Protein AF-A0A4Q0XF64-F1 (afdb_monomer_lite)

Secondary structure (DSSP, 8-state):
-HHHHHHHHHHHHHHHHHH-TT-HHHHHGGGGHHHHHHHHHHHHTT-HHHHHHHHHHHHHHHHHHHHHTT-----------

Organism: NCBI:txid59602

Foldseek 3Di:
DVLVVLVVVVVVLVCLLVPVVVAPLNVLSVQLVVLSVQCNVCVVVVPPVSNVVSVVVNLVSVVVSCVVSVNDDPPPPDDDD

Sequence (81 aa):
MADFEINKIKEELKDIQKYETNRPESEMTPMINPALDSVSKALQKQNLVHFKSSFNFLTKTCDNCHRETKHEFQTCTFLAI

Structure (mmCIF, N/CA/C/O backbone):
data_AF-A0A4Q0XF64-F1
#
_entry.id   AF-A0A4Q0XF64-F1
#
loop_
_atom_site.group_PDB
_atom_site.id
_atom_site.type_symbol
_atom_site.label_atom_id
_atom_site.label_alt_id
_atom_site.label_comp_id
_atom_site.label_asym_id
_atom_site.label_entity_id
_atom_site.label_seq_id
_atom_site.pdbx_PDB_ins_code
_atom_site.Cartn_x
_atom_site.Cartn_y
_atom_site.Cartn_z
_atom_site.occupancy
_atom_site.B_iso_or_equiv
_atom_site.auth_seq_id
_atom_site.auth_comp_id
_atom_site.auth_asym_id
_atom_site.auth_atom_id
_atom_site.pdbx_PDB_model_num
ATOM 1 N N . MET A 1 1 ? 3.142 0.067 18.265 1.00 74.50 1 MET A N 1
ATOM 2 C CA . MET A 1 1 ? 3.699 -0.985 17.384 1.00 74.50 1 MET A CA 1
ATOM 3 C C . MET A 1 1 ? 3.082 -0.919 15.992 1.00 74.50 1 MET A C 1
ATOM 5 O O . MET A 1 1 ? 3.831 -0.738 15.050 1.00 74.50 1 MET A O 1
ATOM 9 N N . ALA A 1 2 ? 1.752 -0.944 15.844 1.00 83.31 2 ALA A N 1
ATOM 10 C CA . ALA A 1 2 ? 1.116 -0.862 14.521 1.00 83.31 2 ALA A CA 1
ATOM 11 C C . ALA A 1 2 ? 1.425 0.436 13.737 1.00 83.31 2 ALA A C 1
ATOM 13 O O . ALA A 1 2 ? 1.734 0.360 12.554 1.00 83.31 2 ALA A O 1
ATOM 14 N N . ASP A 1 3 ? 1.432 1.610 14.384 1.00 87.19 3 ASP A N 1
ATOM 15 C CA . ASP A 1 3 ? 1.786 2.872 13.702 1.00 87.19 3 ASP A CA 1
ATOM 16 C C . ASP A 1 3 ? 3.224 2.880 13.165 1.00 87.19 3 ASP A C 1
ATOM 18 O O . ASP A 1 3 ? 3.498 3.452 12.114 1.00 87.19 3 AS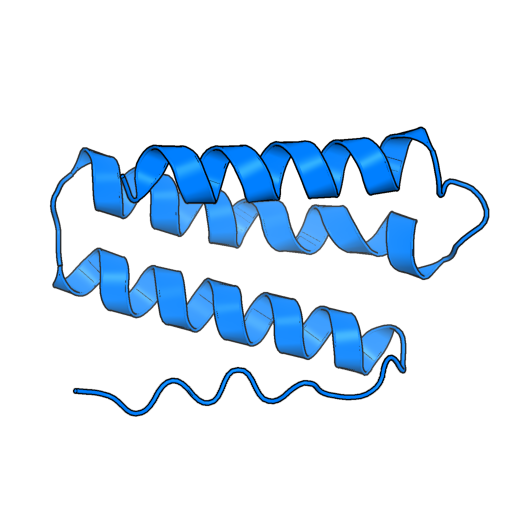P A O 1
ATOM 22 N N . PHE A 1 4 ? 4.143 2.217 13.871 1.00 90.06 4 PHE A N 1
ATOM 23 C CA . PHE A 1 4 ? 5.536 2.095 13.449 1.00 90.06 4 PHE A CA 1
ATOM 24 C C . PHE A 1 4 ? 5.658 1.272 12.162 1.00 90.06 4 PHE A C 1
ATOM 26 O O . PHE A 1 4 ? 6.349 1.697 11.243 1.00 90.06 4 PHE A O 1
ATOM 33 N N . GLU A 1 5 ? 4.940 0.150 12.059 1.00 91.88 5 GLU A N 1
ATOM 34 C CA . GLU A 1 5 ? 4.949 -0.678 10.846 1.00 91.88 5 GLU A CA 1
ATOM 35 C C . GLU A 1 5 ? 4.310 0.042 9.650 1.00 91.88 5 GLU A C 1
ATOM 37 O O . GLU A 1 5 ? 4.855 0.010 8.551 1.00 91.88 5 GLU A O 1
ATOM 42 N N . ILE A 1 6 ? 3.210 0.780 9.854 1.00 93.38 6 ILE A N 1
ATOM 43 C CA . ILE A 1 6 ? 2.609 1.587 8.777 1.00 93.38 6 ILE A CA 1
ATOM 44 C C . ILE A 1 6 ? 3.564 2.681 8.298 1.00 93.38 6 ILE A C 1
ATOM 46 O O . ILE A 1 6 ? 3.649 2.936 7.097 1.00 93.38 6 ILE A O 1
ATOM 50 N N . ASN A 1 7 ? 4.307 3.306 9.212 1.00 92.38 7 ASN A N 1
ATOM 51 C CA . ASN A 1 7 ? 5.316 4.287 8.835 1.00 92.38 7 ASN A CA 1
ATOM 52 C C . ASN A 1 7 ? 6.482 3.649 8.071 1.00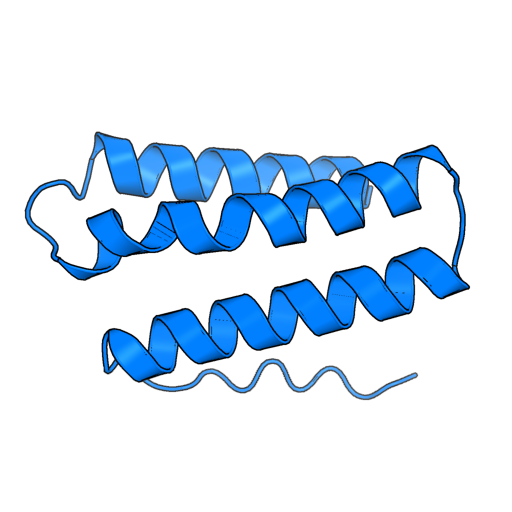 92.38 7 ASN A C 1
ATOM 54 O O . ASN A 1 7 ? 6.918 4.242 7.092 1.00 92.38 7 ASN A O 1
ATOM 58 N N . LYS A 1 8 ? 6.938 2.441 8.434 1.00 94.38 8 LYS A N 1
ATOM 59 C CA . LYS A 1 8 ? 7.956 1.738 7.635 1.00 94.38 8 LYS A CA 1
ATOM 60 C C . LYS A 1 8 ? 7.493 1.486 6.210 1.00 94.38 8 LYS A C 1
ATOM 62 O O . LYS A 1 8 ? 8.225 1.822 5.292 1.00 94.38 8 LYS A O 1
ATOM 67 N N . ILE A 1 9 ? 6.272 0.979 6.021 1.00 94.56 9 ILE A N 1
ATOM 68 C CA . ILE A 1 9 ? 5.741 0.738 4.671 1.00 94.56 9 ILE A CA 1
ATOM 69 C C . ILE A 1 9 ? 5.717 2.050 3.873 1.00 94.56 9 ILE A C 1
ATOM 71 O O . ILE A 1 9 ? 6.098 2.075 2.708 1.00 94.56 9 ILE A O 1
ATOM 75 N N . LYS A 1 10 ? 5.316 3.168 4.495 1.00 94.50 10 LYS A N 1
ATOM 76 C CA . LYS A 1 10 ? 5.357 4.486 3.842 1.00 94.50 10 LYS A CA 1
ATOM 77 C C . LYS A 1 10 ? 6.772 4.888 3.423 1.00 94.50 10 LYS A C 1
ATOM 79 O O . LYS A 1 10 ? 6.927 5.440 2.339 1.00 94.50 10 LYS A O 1
ATOM 84 N N . GLU A 1 11 ? 7.776 4.646 4.261 1.00 94.44 11 GLU A N 1
ATOM 85 C CA . GLU A 1 11 ? 9.172 4.934 3.915 1.00 94.44 11 GLU A CA 1
ATOM 86 C C . GLU A 1 11 ? 9.692 4.006 2.809 1.00 94.44 11 GLU A C 1
ATOM 88 O O . GLU A 1 11 ? 10.266 4.496 1.845 1.00 94.44 11 GLU A O 1
ATOM 93 N N . GLU A 1 12 ? 9.391 2.708 2.855 1.00 94.81 12 GLU A N 1
ATOM 94 C CA . GLU A 1 12 ? 9.773 1.760 1.798 1.00 94.81 12 GLU A CA 1
ATOM 95 C C . GLU A 1 12 ? 9.168 2.142 0.437 1.00 94.81 12 GLU A C 1
ATOM 97 O O . GLU A 1 12 ? 9.862 2.128 -0.578 1.00 94.81 12 GLU A O 1
ATOM 102 N N . LEU A 1 13 ? 7.898 2.566 0.396 1.00 94.06 13 LEU A N 1
ATOM 103 C CA . LEU A 1 13 ? 7.278 3.053 -0.842 1.00 94.06 13 LEU A CA 1
ATOM 104 C C . LEU A 1 13 ? 7.927 4.345 -1.358 1.00 94.06 13 LEU A C 1
ATOM 106 O O . LEU A 1 13 ? 8.067 4.515 -2.570 1.00 94.06 13 LEU A O 1
ATOM 110 N N . LYS A 1 14 ? 8.341 5.255 -0.466 1.00 93.62 14 LYS A N 1
ATOM 111 C CA . LYS A 1 14 ? 9.099 6.454 -0.861 1.00 93.62 14 LYS A CA 1
ATOM 112 C C . LYS A 1 14 ? 10.472 6.088 -1.410 1.00 93.62 14 LYS A C 1
ATOM 114 O O . LYS A 1 14 ? 10.901 6.684 -2.394 1.00 93.62 14 LYS A O 1
ATOM 119 N N . ASP A 1 15 ? 11.150 5.125 -0.796 1.00 94.94 15 ASP A N 1
ATOM 120 C CA . ASP A 1 15 ? 12.455 4.658 -1.251 1.00 94.94 15 ASP A CA 1
ATOM 121 C C . ASP A 1 15 ? 12.353 4.008 -2.635 1.00 94.94 15 ASP A C 1
ATOM 123 O O . ASP A 1 15 ? 13.154 4.335 -3.511 1.00 94.94 15 ASP A O 1
ATOM 127 N N . ILE A 1 16 ? 11.316 3.201 -2.892 1.00 92.31 16 ILE A N 1
ATOM 128 C CA . ILE A 1 16 ? 11.029 2.673 -4.237 1.00 92.31 16 ILE A CA 1
ATOM 129 C C . ILE A 1 16 ? 10.861 3.823 -5.239 1.00 92.31 16 ILE A C 1
ATOM 131 O O . ILE A 1 16 ? 11.526 3.850 -6.272 1.00 92.31 16 ILE A O 1
ATOM 135 N N . GLN A 1 17 ? 10.044 4.830 -4.922 1.00 91.38 17 GLN A N 1
ATOM 136 C CA . GLN A 1 17 ? 9.839 5.982 -5.813 1.00 91.38 17 GLN A CA 1
ATOM 137 C C . GLN A 1 17 ? 11.113 6.797 -6.052 1.00 91.38 17 GLN A C 1
ATOM 139 O O . GLN A 1 17 ? 11.270 7.406 -7.109 1.00 91.38 17 GLN A O 1
ATOM 144 N N . LYS A 1 18 ? 12.015 6.838 -5.070 1.00 93.94 18 LYS A N 1
ATOM 145 C CA . LYS A 1 18 ? 13.239 7.634 -5.131 1.00 93.94 18 LYS A CA 1
ATOM 146 C C . LYS A 1 18 ? 14.370 6.930 -5.875 1.00 93.94 18 LYS A C 1
ATOM 148 O O . LYS A 1 18 ? 15.122 7.599 -6.581 1.00 93.94 18 LYS A O 1
ATOM 153 N N . TYR A 1 19 ? 14.527 5.624 -5.679 1.00 94.75 19 TYR A N 1
ATOM 154 C CA . TYR A 1 19 ? 15.700 4.884 -6.147 1.00 94.75 19 TYR A CA 1
ATOM 155 C C . TYR A 1 19 ? 15.397 3.942 -7.316 1.00 94.75 19 TYR A C 1
ATOM 157 O O . TYR A 1 19 ? 16.260 3.743 -8.166 1.00 94.75 19 TYR A O 1
ATOM 165 N N . GLU A 1 20 ? 14.173 3.427 -7.426 1.00 90.25 20 GLU A N 1
ATOM 166 C CA . GLU A 1 20 ? 13.763 2.482 -8.471 1.00 90.25 20 GLU A CA 1
ATOM 167 C C . GLU A 1 20 ? 13.024 3.193 -9.621 1.00 90.25 20 GLU A C 1
ATOM 169 O O . GLU A 1 20 ? 12.005 2.719 -10.120 1.00 90.25 20 GLU A O 1
ATOM 174 N N . THR A 1 21 ? 13.520 4.352 -10.062 1.00 89.38 21 THR A N 1
ATOM 175 C CA . THR A 1 21 ? 12.837 5.224 -11.043 1.00 89.38 21 THR A CA 1
ATOM 176 C C . THR A 1 21 ? 12.754 4.651 -12.460 1.00 89.38 21 THR A C 1
ATOM 178 O O . THR A 1 21 ? 11.957 5.120 -13.263 1.00 89.38 21 THR A O 1
ATOM 181 N N . ASN A 1 22 ? 13.557 3.634 -12.780 1.00 89.12 22 ASN A N 1
ATOM 182 C CA . ASN A 1 22 ? 13.596 3.005 -14.107 1.00 89.12 22 ASN A CA 1
ATOM 183 C C . ASN A 1 22 ? 12.620 1.822 -14.247 1.00 89.12 22 ASN A C 1
ATOM 185 O O . ASN A 1 22 ? 12.659 1.103 -15.246 1.00 89.12 22 ASN A O 1
ATOM 189 N N . ARG A 1 23 ? 11.792 1.583 -13.227 1.00 86.12 23 ARG A N 1
ATOM 190 C CA . ARG A 1 23 ? 10.861 0.459 -13.141 1.00 86.12 23 ARG A CA 1
ATOM 191 C C . ARG A 1 23 ? 9.419 0.955 -13.272 1.00 86.12 23 ARG A C 1
ATOM 193 O O . ARG A 1 23 ? 8.996 1.758 -12.439 1.00 86.12 23 ARG A O 1
ATOM 200 N N . PRO A 1 24 ? 8.641 0.483 -14.263 1.00 86.69 24 PRO A N 1
ATOM 201 C CA . PRO A 1 24 ? 7.251 0.910 -14.433 1.00 86.69 24 PRO A CA 1
ATOM 202 C C . PRO A 1 24 ? 6.375 0.561 -13.218 1.00 86.69 24 PRO A C 1
ATOM 204 O O . PRO A 1 24 ? 5.428 1.279 -12.911 1.00 86.69 24 PRO A O 1
ATOM 207 N N . GLU A 1 25 ? 6.705 -0.498 -12.475 1.00 85.69 25 GLU A N 1
ATOM 208 C CA . GLU A 1 25 ? 6.023 -0.853 -11.229 1.00 85.69 25 GLU A CA 1
ATOM 209 C C . GLU A 1 25 ? 6.172 0.215 -10.135 1.00 85.69 25 GLU A C 1
ATOM 211 O O . GLU A 1 25 ? 5.226 0.465 -9.382 1.00 85.69 25 GLU A O 1
ATOM 216 N N . SER A 1 26 ? 7.316 0.903 -10.078 1.00 91.00 26 SER A N 1
ATOM 217 C CA . SER A 1 26 ? 7.585 1.956 -9.095 1.00 91.00 26 SER A CA 1
ATOM 218 C C . SER A 1 26 ? 6.653 3.151 -9.281 1.00 91.00 26 SER A C 1
ATOM 220 O O . SER A 1 26 ? 6.203 3.737 -8.294 1.00 91.00 26 SER A O 1
ATOM 222 N N . GLU A 1 27 ? 6.294 3.470 -10.528 1.00 89.81 27 GLU A N 1
ATOM 223 C CA . GLU A 1 27 ? 5.350 4.543 -10.870 1.00 89.81 27 GLU A CA 1
ATOM 224 C C . GLU A 1 27 ? 3.924 4.249 -10.384 1.00 89.81 27 GLU A C 1
ATOM 226 O O . GLU A 1 27 ? 3.149 5.175 -10.143 1.00 89.81 27 GLU A O 1
ATOM 231 N N . MET A 1 28 ? 3.575 2.971 -10.199 1.00 90.62 28 MET A N 1
ATOM 232 C CA . MET A 1 28 ? 2.250 2.549 -9.737 1.00 90.62 28 MET A CA 1
ATOM 233 C C . MET A 1 28 ? 2.134 2.532 -8.209 1.00 90.62 28 MET A C 1
ATOM 235 O O . MET A 1 28 ? 1.028 2.648 -7.680 1.00 90.62 28 MET A O 1
ATOM 239 N N . THR A 1 29 ? 3.252 2.482 -7.474 1.00 92.44 29 THR A N 1
ATOM 240 C CA . THR A 1 29 ? 3.265 2.447 -5.998 1.00 92.44 29 THR A CA 1
ATOM 241 C C . THR A 1 29 ? 2.478 3.558 -5.280 1.00 92.44 29 THR A C 1
ATOM 243 O O . THR A 1 29 ? 1.920 3.259 -4.216 1.00 92.44 29 THR A O 1
ATOM 246 N N . PRO A 1 30 ? 2.320 4.800 -5.804 1.00 93.25 30 PRO A N 1
ATOM 247 C CA . PRO A 1 30 ? 1.480 5.814 -5.163 1.00 93.25 30 PRO A CA 1
ATOM 248 C C . PRO A 1 30 ? 0.023 5.381 -4.951 1.00 93.25 30 PRO A C 1
ATOM 250 O O . PRO A 1 30 ? -0.643 5.922 -4.065 1.00 93.25 30 PRO A O 1
ATOM 253 N N . MET A 1 31 ? -0.472 4.388 -5.704 1.00 92.62 31 MET A N 1
ATOM 254 C CA . MET A 1 31 ? -1.826 3.846 -5.543 1.00 92.62 31 MET A CA 1
ATOM 255 C C . MET A 1 31 ? -2.084 3.237 -4.156 1.00 92.62 31 MET A C 1
ATOM 257 O O . MET A 1 31 ? -3.235 3.096 -3.753 1.00 92.62 31 MET A O 1
ATOM 261 N N . ILE A 1 32 ? -1.024 2.885 -3.421 1.00 95.19 32 ILE A N 1
ATOM 262 C CA . ILE A 1 32 ? -1.098 2.254 -2.097 1.00 95.19 32 ILE A CA 1
ATOM 263 C C . ILE A 1 32 ? -1.355 3.299 -0.990 1.00 95.19 32 ILE A C 1
ATOM 265 O O . ILE A 1 32 ? -1.927 2.978 0.057 1.00 95.19 32 ILE A O 1
ATOM 269 N N . ASN A 1 33 ? -1.014 4.574 -1.223 1.00 94.75 33 ASN A N 1
ATOM 270 C CA . ASN A 1 33 ? -1.086 5.641 -0.215 1.00 94.75 33 ASN A CA 1
ATOM 271 C C . ASN A 1 33 ? -2.480 5.821 0.427 1.00 94.75 33 ASN A C 1
ATOM 273 O O . ASN A 1 33 ? -2.555 5.863 1.659 1.00 94.75 33 ASN A O 1
ATOM 277 N N . PRO A 1 34 ? -3.600 5.858 -0.329 1.00 96.12 34 PRO A N 1
ATOM 278 C CA . PRO A 1 34 ? -4.930 6.010 0.269 1.00 96.12 34 PRO A CA 1
ATOM 279 C C . PRO A 1 34 ? -5.307 4.867 1.222 1.00 96.12 34 PRO A C 1
ATOM 281 O O . PRO A 1 34 ? -6.024 5.076 2.209 1.00 96.12 34 PRO A O 1
ATOM 284 N N . ALA A 1 35 ? -4.817 3.654 0.955 1.00 96.38 35 ALA A N 1
ATOM 285 C CA . ALA A 1 35 ? -5.065 2.504 1.811 1.00 96.38 35 ALA A CA 1
ATOM 286 C C . ALA A 1 35 ? -4.243 2.576 3.107 1.00 96.38 35 ALA A C 1
ATOM 288 O O . ALA A 1 35 ? -4.792 2.360 4.190 1.00 96.38 35 ALA A O 1
ATOM 289 N N . LEU A 1 36 ? -2.973 2.989 3.028 1.00 95.88 36 LEU A N 1
ATOM 290 C CA . LEU A 1 36 ? -2.133 3.228 4.210 1.00 95.88 36 LEU A CA 1
ATOM 291 C C . LEU A 1 36 ? -2.698 4.334 5.107 1.00 95.88 36 LEU A C 1
ATOM 293 O O . LEU A 1 36 ? -2.705 4.198 6.332 1.00 95.88 36 LEU A O 1
ATOM 297 N N . ASP A 1 37 ? -3.224 5.406 4.518 1.00 95.75 37 ASP A N 1
ATOM 298 C CA . ASP A 1 37 ? -3.864 6.485 5.273 1.00 95.75 37 ASP A CA 1
ATOM 299 C C . ASP A 1 37 ? -5.139 6.021 5.978 1.00 95.75 37 ASP A C 1
ATOM 301 O O . ASP A 1 37 ? -5.399 6.413 7.118 1.00 95.75 37 ASP A O 1
ATOM 305 N N . SER A 1 38 ? -5.918 5.150 5.335 1.00 96.25 38 SER A N 1
ATOM 306 C CA . SER A 1 3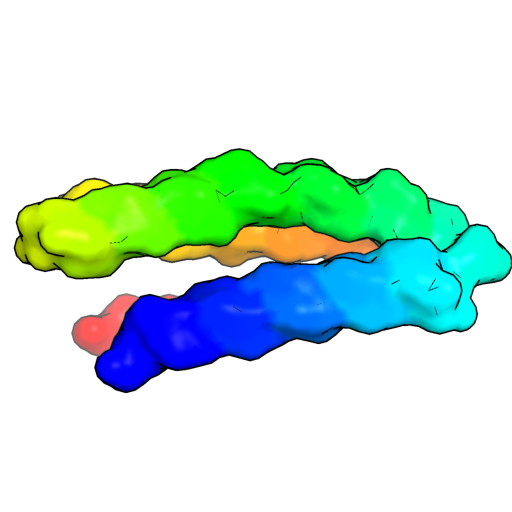8 ? -7.099 4.531 5.945 1.00 96.25 38 SER A CA 1
ATOM 307 C C . SER A 1 38 ? -6.732 3.664 7.154 1.00 96.25 38 SER A C 1
ATOM 309 O O . SER A 1 38 ? -7.445 3.682 8.161 1.00 96.25 38 SER A O 1
ATOM 311 N N . VAL A 1 39 ? -5.612 2.934 7.098 1.00 96.44 39 VAL A N 1
ATOM 312 C CA . VAL A 1 39 ? -5.124 2.144 8.242 1.00 96.44 39 VAL A CA 1
ATOM 313 C C . VAL A 1 39 ? -4.601 3.056 9.351 1.00 96.44 39 VAL A C 1
ATOM 315 O O . VAL A 1 39 ? -4.998 2.896 10.504 1.00 96.44 39 VAL A O 1
ATOM 318 N N . SER A 1 40 ? -3.790 4.063 9.015 1.00 95.56 40 SER A N 1
ATOM 319 C CA . SER A 1 40 ? -3.248 5.023 9.987 1.00 95.56 40 SER A CA 1
ATOM 320 C C . SER A 1 40 ? -4.357 5.761 10.750 1.00 95.56 40 SER A C 1
ATOM 322 O O . SER A 1 40 ? -4.329 5.833 11.978 1.00 95.56 40 SER A O 1
ATOM 324 N N . LYS A 1 41 ? -5.408 6.218 10.055 1.00 95.56 41 LYS A N 1
ATOM 325 C CA . LYS A 1 41 ? -6.579 6.848 10.691 1.00 95.56 41 LYS A CA 1
ATOM 326 C C . LYS A 1 41 ? -7.326 5.893 11.622 1.00 95.56 41 LYS A C 1
ATOM 328 O O . LYS A 1 41 ? -7.832 6.324 12.658 1.00 95.56 41 LYS A O 1
ATOM 333 N N . ALA A 1 42 ? -7.429 4.614 11.264 1.00 95.94 42 ALA A N 1
ATOM 334 C CA . ALA A 1 42 ? -8.074 3.616 12.111 1.00 95.94 42 ALA A CA 1
ATOM 335 C C . ALA A 1 42 ? -7.275 3.335 13.393 1.00 95.94 42 ALA A C 1
ATOM 337 O O . ALA A 1 42 ? -7.879 3.217 14.461 1.00 95.94 42 ALA A O 1
ATOM 338 N N . LEU A 1 43 ? -5.942 3.289 13.291 1.00 94.06 43 LEU A N 1
ATOM 339 C CA . LEU A 1 43 ? -5.031 3.124 14.426 1.00 94.06 43 LEU A CA 1
ATOM 340 C C . LEU A 1 43 ? -5.104 4.311 15.390 1.00 94.06 43 LEU A C 1
ATOM 342 O O . LEU A 1 43 ? -5.333 4.110 16.580 1.00 94.06 43 LEU A O 1
ATOM 346 N N . GLN A 1 44 ? -5.031 5.540 14.871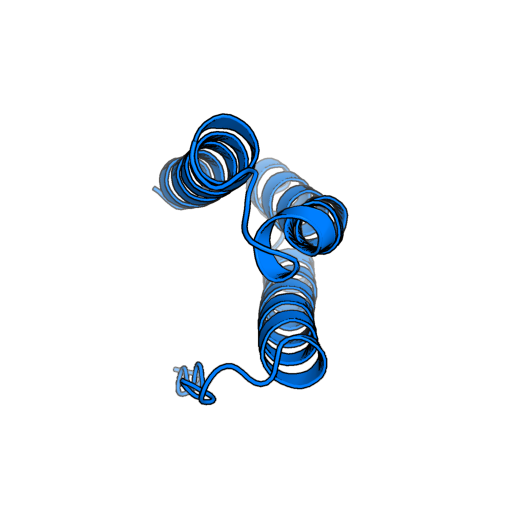 1.00 94.62 44 GLN A N 1
ATOM 347 C CA . GLN A 1 44 ? -5.156 6.766 15.670 1.00 94.62 44 GLN A CA 1
ATOM 348 C C . GLN A 1 44 ? -6.480 6.833 16.442 1.00 94.62 44 GLN A C 1
ATOM 350 O O . GLN A 1 44 ? -6.521 7.299 17.577 1.00 94.62 44 GLN A O 1
ATOM 355 N N . LYS A 1 45 ? -7.569 6.348 15.834 1.00 95.69 45 LYS A N 1
ATOM 356 C CA . LYS A 1 45 ? -8.902 6.293 16.454 1.00 95.69 45 LYS A CA 1
ATOM 357 C C . LYS A 1 45 ? -9.127 5.058 17.330 1.00 95.69 45 LYS A C 1
ATOM 359 O O . LYS A 1 45 ? -10.217 4.924 17.879 1.00 95.69 45 LYS A O 1
ATOM 364 N N . GLN A 1 46 ? -8.160 4.139 17.403 1.00 94.38 46 GLN A N 1
ATOM 365 C CA . GLN A 1 46 ? -8.270 2.846 18.093 1.00 94.38 46 GLN A CA 1
ATOM 366 C C . GLN A 1 46 ? -9.542 2.061 17.716 1.00 94.38 46 GLN A C 1
ATOM 368 O O . GLN A 1 46 ? -10.128 1.344 18.525 1.00 94.38 46 GLN A O 1
ATOM 373 N N . ASN A 1 47 ? -9.997 2.196 16.466 1.00 96.12 47 ASN A N 1
ATOM 374 C CA . ASN A 1 47 ? -11.249 1.603 16.011 1.00 96.12 47 ASN A CA 1
ATOM 375 C C . ASN A 1 47 ? -10.975 0.269 15.312 1.00 96.12 47 ASN A C 1
ATOM 377 O O . ASN A 1 47 ? -10.600 0.243 14.140 1.00 96.12 47 ASN A O 1
ATOM 381 N N . LEU A 1 48 ? -11.200 -0.841 16.020 1.00 94.25 48 LEU A N 1
ATOM 382 C CA . LEU A 1 48 ? -10.921 -2.191 15.520 1.00 94.25 48 LEU A CA 1
ATOM 383 C C . LEU A 1 48 ? -11.713 -2.548 14.252 1.00 94.25 48 LEU A C 1
ATOM 385 O O . LEU A 1 48 ? -11.169 -3.169 13.341 1.00 94.25 48 LEU A O 1
ATOM 389 N N . VAL A 1 49 ? -12.990 -2.163 14.177 1.00 96.56 49 VAL A N 1
ATOM 390 C CA . VAL A 1 49 ? -13.841 -2.451 13.009 1.00 96.56 49 VAL A CA 1
ATOM 391 C C . VAL A 1 49 ? -13.300 -1.723 11.785 1.00 96.56 49 VAL A C 1
ATOM 393 O O . VAL A 1 49 ? -13.106 -2.326 10.728 1.00 96.56 49 VAL A O 1
ATOM 396 N N . HIS A 1 50 ? -12.985 -0.438 11.952 1.00 95.88 50 HIS A N 1
ATOM 397 C CA . HIS A 1 50 ? -12.404 0.356 10.885 1.00 95.88 50 HIS A CA 1
ATOM 398 C C . HIS A 1 50 ? -11.020 -0.172 10.500 1.00 95.88 50 HIS A C 1
ATOM 400 O O . HIS A 1 50 ? -10.751 -0.329 9.314 1.00 95.88 50 HIS A O 1
ATOM 406 N N . PHE A 1 51 ? -10.190 -0.551 11.475 1.00 95.94 51 PHE A N 1
ATOM 407 C CA . PHE A 1 51 ? -8.868 -1.123 11.235 1.00 95.94 51 PHE A CA 1
ATOM 408 C C . PHE A 1 51 ? -8.948 -2.380 10.370 1.00 95.94 51 PHE A C 1
ATOM 410 O O . PHE A 1 51 ? -8.274 -2.440 9.349 1.00 95.94 51 PHE A O 1
ATOM 417 N N . LYS A 1 52 ? -9.827 -3.336 10.703 1.00 96.25 52 LYS A N 1
ATOM 418 C CA . LYS A 1 52 ? -10.027 -4.554 9.897 1.00 96.25 52 LYS A CA 1
ATOM 419 C C . LYS A 1 52 ? -10.438 -4.227 8.460 1.00 96.25 52 LYS A C 1
ATOM 421 O O . LYS A 1 52 ? -9.904 -4.807 7.518 1.00 96.25 52 LYS A O 1
ATOM 426 N N . SER A 1 53 ? -11.361 -3.278 8.280 1.00 97.31 53 SER A N 1
ATOM 427 C CA . SER A 1 53 ? -11.800 -2.859 6.942 1.00 97.31 53 SER A CA 1
ATOM 428 C C . SER A 1 53 ? -10.683 -2.176 6.140 1.00 97.31 53 SER A C 1
ATOM 430 O O . SER A 1 53 ? -10.469 -2.520 4.979 1.00 97.31 53 SER A O 1
ATOM 432 N N . SER A 1 54 ? -9.926 -1.274 6.772 1.00 97.19 54 SER A N 1
ATOM 433 C CA . SER A 1 54 ? -8.813 -0.549 6.156 1.00 97.19 54 SER A CA 1
ATOM 434 C C . SER A 1 54 ? -7.642 -1.474 5.837 1.00 97.19 54 SER A C 1
ATOM 436 O O . SER A 1 54 ? -7.014 -1.325 4.795 1.00 97.19 54 SER A O 1
ATOM 438 N N . PHE A 1 55 ? -7.367 -2.454 6.699 1.00 95.19 55 PHE A N 1
ATOM 439 C CA . PHE A 1 55 ? -6.328 -3.454 6.479 1.00 95.19 55 PHE A CA 1
ATOM 440 C C . PHE A 1 55 ? -6.670 -4.355 5.288 1.00 95.19 55 PHE A C 1
ATOM 442 O O . PHE A 1 55 ? -5.853 -4.503 4.389 1.00 95.19 55 PHE A O 1
ATOM 449 N N . ASN A 1 56 ? -7.909 -4.854 5.199 1.00 95.94 56 ASN A N 1
ATOM 450 C CA . ASN A 1 56 ? -8.367 -5.603 4.022 1.00 95.94 56 ASN A CA 1
ATOM 451 C C . ASN A 1 56 ? -8.293 -4.771 2.734 1.00 95.94 56 ASN A C 1
ATOM 453 O O . ASN A 1 56 ? -7.982 -5.302 1.667 1.00 95.94 56 ASN A O 1
ATOM 457 N N . PHE A 1 57 ? -8.598 -3.473 2.815 1.00 96.56 57 PHE A N 1
ATOM 458 C CA . PHE A 1 57 ? -8.452 -2.565 1.681 1.00 96.56 57 PHE A CA 1
ATOM 459 C C . PHE A 1 57 ? -6.983 -2.414 1.261 1.00 96.56 57 PHE A C 1
ATOM 461 O O . PHE A 1 57 ? -6.688 -2.494 0.069 1.00 96.56 57 PHE A O 1
ATOM 468 N N . LEU A 1 58 ? -6.059 -2.288 2.219 1.00 96.06 58 LEU A N 1
ATOM 469 C CA . LEU A 1 58 ? -4.618 -2.284 1.958 1.00 96.06 58 LEU A CA 1
ATOM 470 C C . LEU A 1 58 ? -4.159 -3.576 1.281 1.00 96.06 58 LEU A C 1
ATOM 472 O O . LEU A 1 58 ? -3.543 -3.497 0.224 1.00 96.06 58 LEU A O 1
ATOM 476 N N . THR A 1 59 ? -4.533 -4.744 1.809 1.00 94.31 59 THR A N 1
ATOM 477 C CA . THR A 1 59 ? -4.193 -6.043 1.206 1.00 94.31 59 THR A CA 1
ATOM 478 C C . THR A 1 59 ? -4.652 -6.126 -0.247 1.00 94.31 59 THR A C 1
ATOM 480 O O . THR A 1 59 ? -3.847 -6.396 -1.131 1.00 94.31 59 THR A O 1
ATOM 483 N N . LYS A 1 60 ? -5.918 -5.787 -0.521 1.00 94.44 60 LYS A N 1
ATOM 484 C CA . LYS A 1 60 ? -6.453 -5.772 -1.892 1.00 94.44 60 LYS A CA 1
ATOM 485 C C . LYS A 1 60 ? -5.727 -4.787 -2.807 1.00 94.44 60 LYS A C 1
ATOM 487 O O . LYS A 1 60 ? -5.652 -5.018 -4.009 1.00 94.44 60 LYS A O 1
ATOM 492 N N . THR A 1 61 ? -5.225 -3.684 -2.258 1.00 94.69 61 THR A N 1
ATOM 493 C CA . THR A 1 61 ? -4.487 -2.679 -3.027 1.00 94.69 61 THR A CA 1
ATOM 494 C C . THR A 1 61 ? -3.098 -3.198 -3.400 1.00 94.69 61 THR A C 1
ATOM 496 O O . THR A 1 61 ? -2.702 -3.056 -4.556 1.00 94.69 61 THR A O 1
ATOM 499 N N . CYS A 1 62 ? -2.403 -3.869 -2.474 1.00 91.69 62 CYS A N 1
ATOM 500 C CA . CYS A 1 62 ? -1.144 -4.564 -2.759 1.00 91.69 62 CYS A CA 1
ATOM 501 C C . CYS A 1 62 ? -1.343 -5.662 -3.814 1.00 91.69 62 CYS A C 1
ATOM 503 O O . CYS A 1 62 ? -0.636 -5.686 -4.817 1.00 91.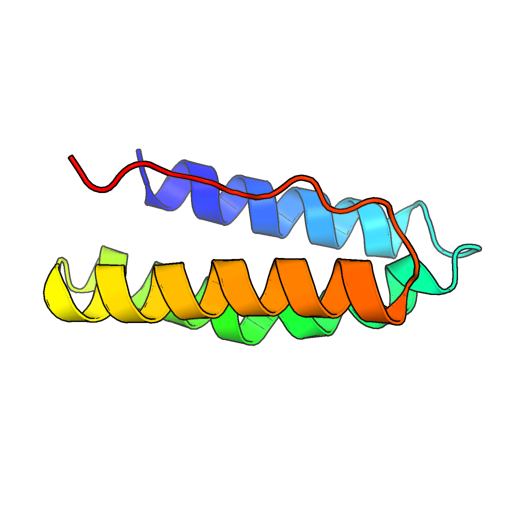69 62 CYS A O 1
ATOM 505 N N . ASP A 1 63 ? -2.364 -6.503 -3.637 1.00 90.06 63 ASP A N 1
ATOM 506 C CA . ASP A 1 63 ? -2.732 -7.562 -4.582 1.00 90.06 63 ASP A CA 1
ATOM 507 C C . ASP A 1 63 ? -3.002 -7.012 -5.990 1.00 90.06 63 ASP A C 1
ATOM 509 O O . ASP A 1 63 ? -2.586 -7.595 -6.993 1.00 90.06 63 ASP A O 1
ATOM 513 N N . ASN A 1 64 ? -3.700 -5.875 -6.080 1.00 91.00 64 ASN A N 1
ATOM 514 C CA . ASN A 1 64 ? -3.980 -5.231 -7.355 1.00 91.00 64 ASN A CA 1
ATOM 515 C C . ASN A 1 64 ? -2.706 -4.670 -7.997 1.00 91.00 64 ASN A C 1
ATOM 517 O O . ASN A 1 64 ? -2.491 -4.885 -9.183 1.00 91.00 64 ASN A O 1
ATOM 521 N N . CYS A 1 65 ? -1.841 -4.006 -7.224 1.00 90.69 65 CYS A N 1
ATOM 522 C CA . CYS A 1 65 ? -0.549 -3.524 -7.717 1.00 90.69 65 CYS A CA 1
ATOM 523 C C . CYS A 1 65 ? 0.298 -4.678 -8.278 1.00 90.69 65 CYS A C 1
ATOM 525 O O . CYS A 1 65 ? 0.780 -4.603 -9.407 1.00 90.69 65 CYS A O 1
ATOM 527 N N . HIS A 1 66 ? 0.414 -5.789 -7.544 1.00 89.62 66 HIS A N 1
ATOM 528 C CA . HIS A 1 66 ? 1.159 -6.963 -8.005 1.00 89.62 66 HIS A CA 1
ATOM 529 C C . HIS A 1 66 ? 0.550 -7.577 -9.270 1.00 89.62 66 HIS A C 1
ATOM 531 O O . HIS A 1 66 ? 1.280 -7.926 -10.195 1.00 89.62 66 HIS A O 1
ATOM 537 N N . ARG A 1 67 ? -0.785 -7.648 -9.361 1.00 88.00 67 ARG A N 1
ATOM 538 C CA . ARG A 1 67 ? -1.476 -8.134 -10.562 1.00 88.00 67 ARG A CA 1
ATOM 539 C C . ARG A 1 67 ? -1.195 -7.266 -11.787 1.00 88.00 67 ARG A C 1
ATOM 541 O O . ARG A 1 67 ? -0.814 -7.803 -12.824 1.00 88.00 67 ARG A O 1
ATOM 548 N N . GLU A 1 68 ? -1.386 -5.953 -11.673 1.00 89.19 68 GLU A N 1
ATOM 549 C CA . GLU A 1 68 ? -1.215 -5.019 -12.794 1.00 89.19 68 GLU A CA 1
ATOM 550 C C . GLU A 1 68 ? 0.244 -4.955 -13.262 1.00 89.19 68 GLU A C 1
ATOM 552 O O . GLU A 1 68 ? 0.522 -4.885 -14.459 1.00 89.19 68 GLU A O 1
ATOM 557 N N . THR A 1 69 ? 1.189 -5.076 -12.329 1.00 88.75 69 THR A N 1
ATOM 558 C CA . THR A 1 69 ? 2.630 -5.081 -12.622 1.00 88.75 69 THR A CA 1
ATOM 559 C C . THR A 1 69 ? 3.180 -6.469 -12.960 1.00 88.75 69 THR A C 1
ATOM 561 O O . THR A 1 69 ? 4.377 -6.605 -13.202 1.00 88.75 69 THR A O 1
ATOM 564 N N . LYS A 1 70 ? 2.326 -7.503 -13.005 1.00 87.19 70 LYS A N 1
ATOM 565 C CA . LYS A 1 70 ? 2.686 -8.905 -13.284 1.00 87.19 70 LYS A CA 1
ATOM 566 C C . LYS A 1 70 ? 3.759 -9.476 -12.343 1.00 87.19 70 LYS A C 1
ATOM 568 O O . LYS A 1 70 ? 4.510 -10.367 -12.739 1.00 87.19 70 LYS A O 1
ATOM 573 N N . HIS A 1 71 ? 3.818 -8.989 -11.107 1.00 79.06 71 HIS A N 1
ATOM 574 C CA . HIS A 1 71 ? 4.647 -9.576 -10.060 1.00 79.06 71 HIS A CA 1
ATOM 575 C C . HIS A 1 71 ? 3.947 -10.802 -9.464 1.00 79.06 71 HIS A C 1
ATOM 577 O O . HIS A 1 71 ? 2.721 -10.823 -9.320 1.00 79.06 71 HIS A O 1
ATOM 583 N N . GLU A 1 72 ? 4.722 -11.843 -9.141 1.00 63.41 72 GLU A N 1
ATOM 584 C CA . GLU A 1 72 ? 4.181 -13.062 -8.540 1.00 63.41 72 GLU A CA 1
ATOM 585 C C . GLU A 1 72 ? 3.407 -12.736 -7.256 1.00 63.41 72 GLU A C 1
ATOM 587 O O . GLU A 1 72 ? 3.863 -11.992 -6.385 1.00 63.41 72 GLU A O 1
ATOM 592 N N . PHE A 1 73 ? 2.205 -13.301 -7.152 1.00 56.97 73 PHE A N 1
ATOM 593 C CA . PHE A 1 73 ? 1.350 -13.171 -5.981 1.00 56.97 73 PHE A CA 1
ATOM 594 C C . PHE A 1 73 ? 2.038 -13.839 -4.784 1.00 56.97 73 PHE A C 1
ATOM 596 O O . PHE A 1 73 ? 2.039 -15.063 -4.670 1.00 56.97 73 PHE A O 1
ATOM 603 N N . GLN A 1 74 ? 2.550 -13.061 -3.834 1.00 50.75 74 GLN A N 1
ATOM 604 C CA . GLN A 1 74 ? 2.569 -13.541 -2.457 1.00 50.75 74 GLN A CA 1
ATOM 605 C C . GLN A 1 74 ? 1.159 -13.338 -1.924 1.00 50.75 74 GLN A C 1
ATOM 607 O O . GLN A 1 74 ? 0.774 -12.223 -1.587 1.00 50.75 74 GLN A O 1
ATOM 612 N N . THR A 1 75 ? 0.355 -14.401 -1.896 1.00 45.84 75 THR A N 1
ATOM 613 C CA . THR A 1 75 ? -0.907 -14.378 -1.158 1.00 45.84 75 THR A CA 1
ATOM 614 C C . THR A 1 75 ? -0.596 -13.949 0.272 1.00 45.84 75 THR A C 1
ATOM 616 O O . THR A 1 75 ? -0.005 -14.718 1.032 1.00 45.84 75 THR A O 1
ATOM 619 N N . CYS A 1 76 ? -0.995 -12.737 0.662 1.00 47.28 76 CYS A N 1
ATOM 620 C CA . CYS A 1 76 ? -1.033 -12.333 2.064 1.00 47.28 76 CYS A CA 1
ATOM 621 C C . CYS A 1 76 ? -2.181 -13.083 2.763 1.00 47.28 76 CYS A C 1
ATOM 623 O O . CYS A 1 76 ? -3.160 -12.492 3.210 1.00 47.28 76 CYS A O 1
ATOM 625 N N . THR A 1 77 ? -2.095 -14.413 2.832 1.00 37.78 77 THR A N 1
ATOM 626 C CA . THR A 1 77 ? -2.968 -15.255 3.648 1.00 37.78 77 THR A CA 1
ATOM 627 C C . THR A 1 77 ? -2.590 -15.057 5.108 1.00 37.78 77 THR A C 1
ATOM 629 O O . THR A 1 77 ? -1.810 -15.817 5.673 1.00 37.78 77 THR A O 1
ATOM 632 N N . PHE A 1 78 ? -3.157 -14.031 5.736 1.00 51.81 78 PHE A N 1
ATOM 633 C CA . PHE A 1 78 ? -3.331 -14.056 7.180 1.00 51.81 78 PHE A CA 1
ATOM 634 C C . PHE A 1 78 ? -4.606 -14.841 7.469 1.00 51.81 78 PHE A C 1
ATOM 636 O O . PHE A 1 78 ? -5.717 -14.375 7.214 1.00 51.81 78 PHE A O 1
ATOM 643 N N . LEU A 1 79 ? -4.430 -16.063 7.975 1.00 36.59 79 LEU A N 1
ATOM 644 C CA . LEU A 1 79 ? -5.458 -16.751 8.746 1.00 36.59 79 LEU A CA 1
ATOM 645 C C . LEU A 1 79 ? -6.007 -15.752 9.766 1.00 36.59 79 LEU A C 1
ATOM 647 O O . LEU A 1 79 ? -5.266 -15.237 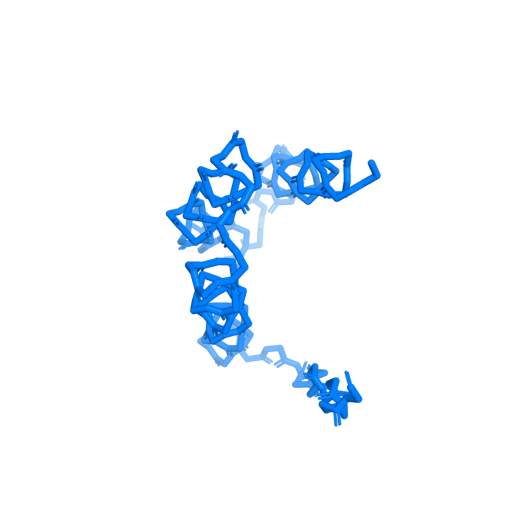10.602 1.00 36.59 79 LEU A O 1
ATOM 651 N N . ALA A 1 80 ? -7.299 -15.454 9.647 1.00 36.16 80 ALA A N 1
ATOM 652 C CA . ALA A 1 80 ? -8.053 -14.807 10.699 1.00 36.16 80 ALA A CA 1
ATOM 653 C C . ALA A 1 80 ? -7.962 -15.700 11.944 1.00 36.16 80 ALA A C 1
ATOM 655 O O . ALA A 1 80 ? -8.617 -16.741 12.003 1.00 36.16 80 ALA A O 1
ATOM 656 N N . ILE A 1 81 ? -7.107 -15.315 12.888 1.00 36.94 81 ILE A N 1
ATOM 657 C CA . ILE A 1 81 ? -7.184 -15.747 14.283 1.00 36.94 81 ILE A CA 1
ATOM 658 C C . ILE A 1 81 ? -7.781 -14.579 15.061 1.00 36.94 81 ILE A C 1
ATOM 660 O O . ILE A 1 81 ? -7.279 -13.442 14.890 1.00 36.94 81 ILE A O 1
#

pLDDT: mean 86.86, std 16.01, range [36.16, 97.31]

Radius of gyration: 13.27 Å; chains: 1; bounding box: 30×24×32 Å